Protein AF-A0A3D8LIV5-F1 (afdb_monomer)

InterPro domains:
  IPR001584 Integrase, catalytic core [PF13333] (3-56)
  IPR012337 Ribonuclease H-like superfamily [SSF53098] (2-62)
  IPR050900 Transposase IS3/IS150/IS904 [PTHR46889] (2-57)

Radius of gyration: 14.52 Å; Cα 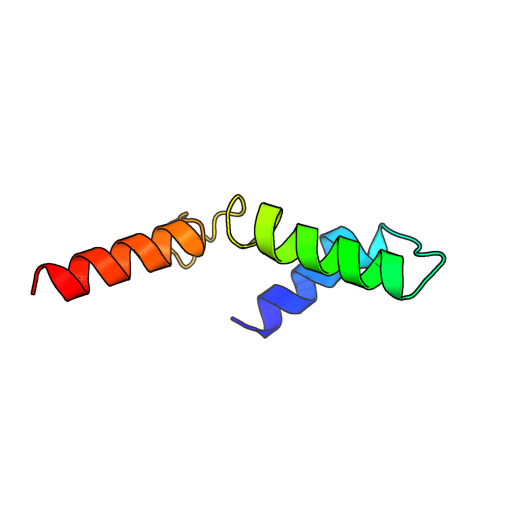contacts (8 Å, |Δi|>4): 39; chains: 1; bounding box: 39×20×36 Å

Foldseek 3Di:
DVVVVVVCCCVPPVVVDDDPDPVRVVVSSVCCVPPPQQQPAFDVVLVRDHNVVSVVVVVVVVVVD

Secondary structure (DSSP, 8-state):
-HHHHHHHHIIIIITT---SSHHHHHHHHHHIIIIIITTT--BGGGTTB-HHHHHHHHHHHHH--

Sequence (65 aa):
MAESFFKRLKTEMVYHHKFATIAEARLAVFEYIEIFYNRKRRHSALGFLTPCQYEDLLYNQAVAA

Organism: NCBI:txid1400979

Structure (mmCIF, N/CA/C/O backbone):
data_AF-A0A3D8LIV5-F1
#
_entry.id   AF-A0A3D8LIV5-F1
#
loop_
_atom_site.group_PDB
_atom_site.id
_atom_site.type_symbol
_atom_site.label_atom_id
_atom_site.label_alt_id
_atom_site.label_comp_id
_atom_site.label_asym_id
_atom_site.label_entity_id
_atom_site.label_seq_id
_atom_site.pdbx_PDB_ins_code
_atom_site.Cartn_x
_atom_site.Cartn_y
_atom_site.Cartn_z
_atom_site.occupancy
_atom_site.B_iso_or_equiv
_atom_site.auth_seq_id
_atom_site.auth_comp_id
_atom_site.auth_asym_id
_atom_site.auth_atom_id
_atom_site.pdbx_PDB_model_num
ATOM 1 N N . MET A 1 1 ? -4.441 11.392 4.966 1.00 59.41 1 MET A N 1
ATOM 2 C CA . MET A 1 1 ? -4.055 9.968 4.790 1.00 59.41 1 MET A CA 1
ATOM 3 C C . MET A 1 1 ? -3.572 9.638 3.375 1.00 59.41 1 MET A C 1
ATOM 5 O O . MET A 1 1 ? -2.651 8.844 3.251 1.00 59.41 1 MET A O 1
ATOM 9 N N . ALA A 1 2 ? -4.088 10.270 2.310 1.00 59.97 2 ALA A N 1
ATOM 10 C CA . ALA A 1 2 ? -3.587 10.030 0.946 1.00 59.97 2 ALA A CA 1
ATOM 11 C C . ALA A 1 2 ? -2.108 10.438 0.744 1.00 59.97 2 ALA A C 1
ATOM 13 O O . ALA A 1 2 ? -1.342 9.703 0.123 1.00 59.97 2 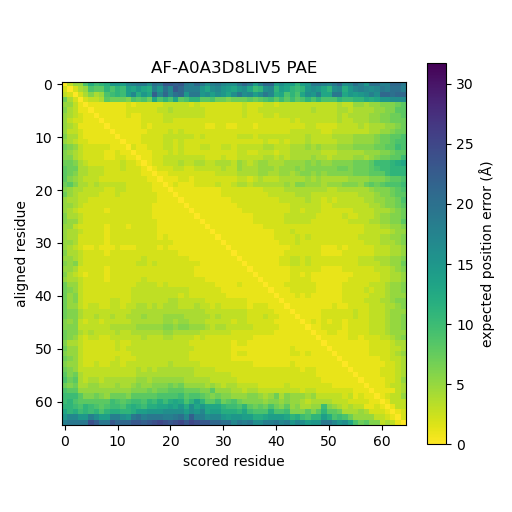ALA A O 1
ATOM 14 N N . GLU A 1 3 ? -1.669 11.557 1.334 1.00 59.06 3 GLU A N 1
ATOM 15 C CA . GLU A 1 3 ? -0.269 12.008 1.229 1.00 59.06 3 GLU A CA 1
ATOM 16 C C . GLU A 1 3 ? 0.736 11.008 1.827 1.00 59.06 3 GLU A C 1
ATOM 18 O O . GLU A 1 3 ? 1.835 10.835 1.293 1.00 59.06 3 GLU A O 1
ATOM 23 N N . SER A 1 4 ? 0.366 10.286 2.895 1.00 81.25 4 SER A N 1
ATOM 24 C CA . SER A 1 4 ? 1.241 9.268 3.485 1.00 81.25 4 SER A CA 1
ATOM 25 C C . SER A 1 4 ? 1.280 7.986 2.651 1.00 81.25 4 SER A C 1
ATOM 27 O O . SER A 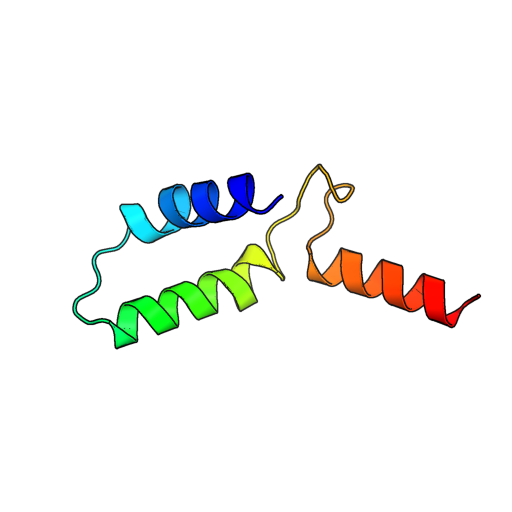1 4 ? 2.340 7.366 2.573 1.00 81.25 4 SER A O 1
ATOM 29 N N . PHE A 1 5 ? 0.187 7.614 1.977 1.00 89.50 5 PHE A N 1
ATOM 30 C CA . PHE A 1 5 ? 0.154 6.454 1.082 1.00 89.50 5 PHE A CA 1
ATOM 31 C C . PHE A 1 5 ? 1.118 6.615 -0.099 1.00 89.50 5 PHE A C 1
ATOM 33 O O . PHE A 1 5 ? 2.030 5.805 -0.255 1.00 89.50 5 PHE A O 1
ATOM 40 N N . PHE A 1 6 ? 0.977 7.680 -0.897 1.00 91.06 6 PHE A N 1
ATOM 41 C CA . PHE A 1 6 ? 1.790 7.845 -2.111 1.00 91.06 6 PHE A CA 1
ATOM 42 C C . PHE A 1 6 ? 3.276 8.012 -1.806 1.00 91.06 6 PHE A C 1
ATOM 44 O O . PHE A 1 6 ? 4.121 7.557 -2.579 1.00 91.06 6 PHE A O 1
ATOM 51 N N . LYS A 1 7 ? 3.614 8.638 -0.672 1.00 93.06 7 LYS A N 1
ATOM 52 C CA . LYS A 1 7 ? 4.995 8.677 -0.187 1.00 93.06 7 LYS A CA 1
ATOM 53 C C . LYS A 1 7 ? 5.525 7.258 0.023 1.00 93.06 7 LYS A C 1
ATOM 55 O O . LYS A 1 7 ? 6.579 6.936 -0.509 1.00 93.06 7 LYS A O 1
ATOM 60 N N . ARG A 1 8 ? 4.781 6.418 0.747 1.00 92.62 8 ARG A N 1
ATOM 61 C CA . ARG A 1 8 ? 5.171 5.043 1.094 1.00 92.62 8 ARG A CA 1
ATOM 62 C C . ARG A 1 8 ? 5.285 4.142 -0.127 1.00 92.62 8 ARG A C 1
ATOM 64 O O . ARG A 1 8 ? 6.312 3.494 -0.287 1.00 92.62 8 ARG A O 1
ATOM 71 N N . LEU A 1 9 ? 4.289 4.178 -1.012 1.00 94.81 9 LEU A N 1
ATOM 72 C CA . LEU A 1 9 ? 4.303 3.448 -2.281 1.00 94.81 9 LEU A CA 1
ATOM 73 C C . LEU A 1 9 ? 5.580 3.758 -3.072 1.00 94.81 9 LEU A C 1
ATOM 75 O O . LEU A 1 9 ? 6.267 2.851 -3.544 1.00 94.81 9 LEU A O 1
ATOM 79 N N . LYS A 1 10 ? 5.935 5.046 -3.168 1.00 93.75 10 LYS A N 1
ATOM 80 C CA . LYS A 1 10 ? 7.143 5.467 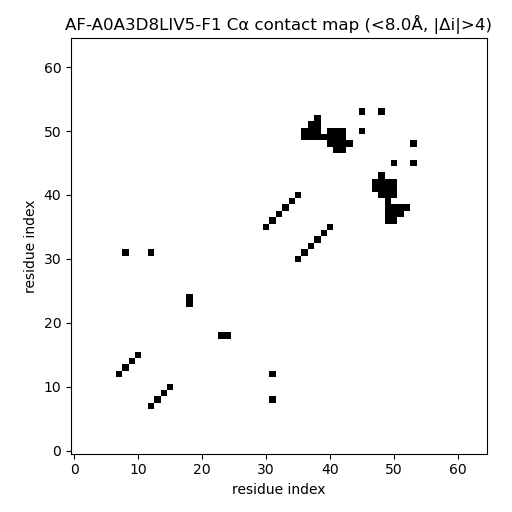-3.876 1.00 93.75 10 LYS A CA 1
ATOM 81 C C . LYS A 1 10 ? 8.419 4.985 -3.194 1.00 93.75 10 LYS A C 1
ATOM 83 O O . LYS A 1 10 ? 9.255 4.368 -3.843 1.00 93.75 10 LYS A O 1
ATOM 88 N N . THR A 1 11 ? 8.553 5.243 -1.894 1.00 94.75 11 THR A N 1
ATOM 89 C CA . THR A 1 11 ? 9.788 4.961 -1.151 1.00 94.75 11 THR A CA 1
ATOM 90 C C . THR A 1 11 ? 10.038 3.487 -0.891 1.00 94.75 11 THR A C 1
ATOM 92 O O . THR A 1 11 ? 11.164 3.140 -0.598 1.00 94.75 11 THR A O 1
ATOM 95 N N . GLU A 1 12 ? 9.019 2.634 -0.919 1.00 92.50 12 GLU A N 1
ATOM 96 C CA . GLU A 1 12 ? 9.168 1.222 -0.540 1.00 92.50 12 GLU A CA 1
ATOM 97 C C . GLU A 1 12 ? 9.073 0.274 -1.727 1.00 92.50 12 GLU A C 1
ATOM 99 O O . GLU A 1 12 ? 9.565 -0.843 -1.640 1.00 92.50 12 GLU A O 1
ATOM 104 N N . MET A 1 13 ? 8.462 0.714 -2.829 1.00 93.69 13 MET A N 1
ATOM 105 C CA . MET A 1 13 ? 8.298 -0.108 -4.021 1.00 93.69 13 MET A CA 1
ATOM 106 C C . MET A 1 13 ? 8.818 0.611 -5.264 1.00 93.69 13 MET A C 1
ATOM 108 O O . MET A 1 13 ? 9.777 0.147 -5.871 1.00 93.69 13 MET A O 1
ATOM 112 N N . VAL A 1 14 ? 8.245 1.759 -5.642 1.00 92.69 14 VAL A N 1
ATOM 113 C CA . VAL A 1 14 ? 8.538 2.370 -6.958 1.00 92.69 14 VAL A CA 1
ATOM 114 C C . VAL A 1 14 ? 10.021 2.699 -7.132 1.00 92.69 14 VAL A C 1
ATOM 116 O O . VAL A 1 14 ? 10.573 2.447 -8.193 1.00 92.69 14 VAL A O 1
ATOM 119 N N . TYR A 1 15 ? 10.692 3.232 -6.111 1.00 94.56 15 TYR A N 1
ATOM 120 C CA . TYR A 1 15 ? 12.115 3.582 -6.213 1.00 94.56 15 TYR A CA 1
ATOM 121 C C . TYR A 1 15 ? 13.060 2.377 -6.120 1.00 94.56 15 TYR A C 1
ATOM 123 O O . TYR A 1 15 ? 14.230 2.497 -6.476 1.00 94.56 15 TYR A O 1
ATOM 131 N N . HIS A 1 16 ? 12.565 1.223 -5.671 1.00 91.81 16 HIS A N 1
ATOM 132 C CA . HIS A 1 16 ? 13.348 -0.006 -5.532 1.00 91.81 16 HIS A CA 1
ATOM 133 C C . HIS A 1 16 ? 13.135 -0.995 -6.682 1.00 91.81 16 HIS A C 1
ATOM 135 O O . HIS A 1 16 ? 13.863 -1.980 -6.779 1.00 91.81 16 HIS A O 1
ATOM 141 N N . HIS A 1 17 ? 12.180 -0.724 -7.572 1.00 91.75 17 HIS A N 1
ATOM 142 C CA . HIS A 1 17 ? 11.849 -1.580 -8.703 1.00 91.75 17 HIS A CA 1
ATOM 143 C C . HIS A 1 17 ? 12.067 -0.859 -10.034 1.00 91.75 17 HIS A C 1
ATOM 145 O O . HIS A 1 17 ? 11.747 0.316 -10.196 1.00 91.75 17 HIS A O 1
ATOM 151 N N . LYS A 1 18 ? 12.589 -1.594 -11.018 1.00 94.56 18 LYS A N 1
ATOM 152 C CA . LYS A 1 18 ? 12.604 -1.181 -12.423 1.00 94.56 18 LYS A CA 1
ATOM 153 C C . LYS A 1 18 ? 11.641 -2.082 -13.177 1.00 94.56 18 LYS A C 1
ATOM 155 O O . LYS A 1 18 ? 11.859 -3.285 -13.210 1.00 94.56 18 LYS A O 1
ATOM 160 N N . PHE A 1 19 ? 10.611 -1.493 -13.769 1.00 96.06 19 PHE A N 1
ATOM 161 C CA . PHE A 1 19 ? 9.620 -2.225 -14.553 1.00 96.06 19 PHE A CA 1
ATOM 162 C C . PHE A 1 19 ? 9.988 -2.167 -16.031 1.00 96.06 19 PHE A C 1
ATOM 164 O O . PHE A 1 19 ? 10.277 -1.089 -16.555 1.00 96.06 19 PHE A O 1
ATOM 171 N N . ALA A 1 20 ? 9.958 -3.310 -16.708 1.00 96.88 20 ALA A N 1
ATOM 172 C CA . ALA A 1 20 ? 10.189 -3.386 -18.146 1.00 96.88 20 ALA A CA 1
ATOM 173 C C . ALA A 1 20 ? 8.953 -2.935 -18.937 1.00 96.88 20 ALA A C 1
ATOM 175 O O . A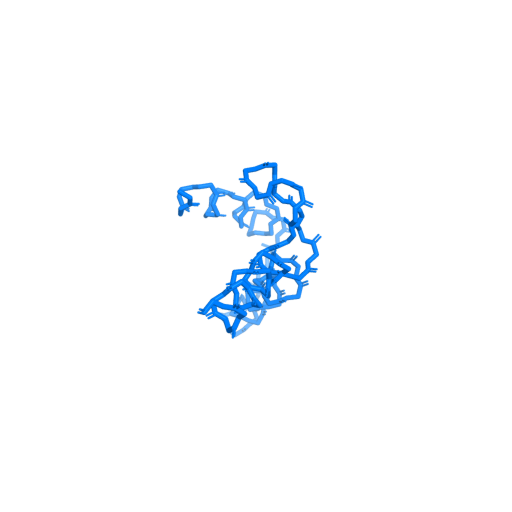LA A 1 20 ? 9.074 -2.428 -20.051 1.00 96.88 20 ALA A O 1
ATOM 176 N N . THR A 1 21 ? 7.756 -3.103 -18.362 1.00 98.25 21 THR A N 1
ATOM 177 C CA . THR A 1 21 ? 6.488 -2.742 -19.006 1.0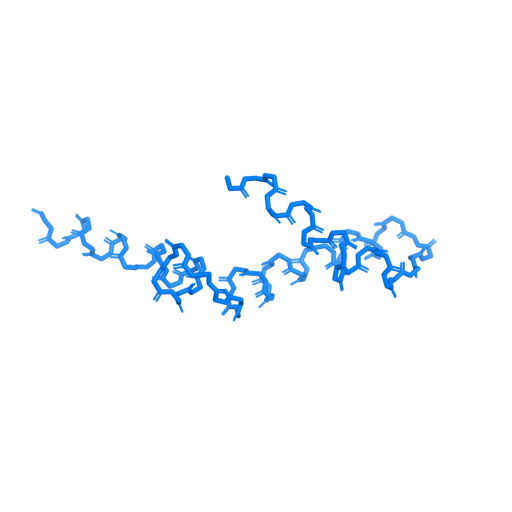0 98.25 21 THR A CA 1
ATOM 178 C C . THR A 1 21 ? 5.514 -2.069 -18.041 1.00 98.25 21 THR A C 1
ATOM 180 O O . THR A 1 21 ? 5.573 -2.246 -16.824 1.00 98.25 21 THR A O 1
ATOM 183 N N . ILE A 1 22 ? 4.543 -1.333 -18.591 1.00 97.50 22 ILE A N 1
ATOM 184 C CA . ILE A 1 22 ? 3.441 -0.761 -17.801 1.00 97.50 22 ILE A CA 1
ATOM 185 C C . ILE A 1 22 ? 2.582 -1.871 -17.177 1.00 97.50 22 ILE A C 1
ATOM 187 O O . ILE A 1 22 ? 2.088 -1.705 -16.066 1.00 97.50 22 ILE A O 1
ATOM 191 N N . ALA A 1 23 ? 2.399 -3.001 -17.869 1.00 98.25 23 ALA A N 1
ATOM 192 C CA . ALA A 1 23 ? 1.624 -4.128 -17.349 1.00 98.25 23 ALA A CA 1
ATOM 193 C C . ALA A 1 23 ? 2.244 -4.693 -16.061 1.00 98.25 23 ALA A C 1
ATOM 195 O O . ALA A 1 23 ? 1.538 -4.895 -15.076 1.00 98.25 23 ALA A O 1
ATOM 196 N N . GLU A 1 24 ? 3.567 -4.853 -16.046 1.00 97.69 24 GLU A N 1
ATOM 197 C CA . GLU A 1 24 ? 4.323 -5.272 -14.865 1.00 97.69 24 GLU A CA 1
ATOM 198 C C . GLU A 1 24 ? 4.188 -4.260 -13.718 1.00 97.69 24 GLU A C 1
ATOM 200 O O . GLU A 1 24 ? 3.857 -4.636 -12.595 1.00 97.69 24 GLU A O 1
ATOM 205 N N . ALA A 1 25 ? 4.347 -2.963 -14.009 1.00 97.00 25 ALA A N 1
ATOM 206 C CA . ALA A 1 25 ? 4.175 -1.911 -13.009 1.00 97.00 25 ALA A CA 1
ATOM 207 C C . ALA A 1 25 ? 2.762 -1.920 -12.398 1.00 97.00 25 ALA A C 1
ATOM 209 O O . ALA A 1 25 ? 2.605 -1.765 -11.188 1.00 97.00 25 ALA A O 1
ATOM 210 N N . ARG A 1 26 ? 1.723 -2.131 -13.218 1.00 97.69 26 ARG A N 1
ATOM 211 C CA . ARG A 1 26 ? 0.330 -2.223 -12.753 1.00 97.69 26 ARG A CA 1
ATOM 212 C C . ARG A 1 26 ? 0.119 -3.419 -11.831 1.00 97.69 26 ARG A C 1
ATOM 214 O O . ARG A 1 26 ? -0.544 -3.257 -10.810 1.00 97.69 26 ARG A O 1
ATOM 221 N N . LEU A 1 27 ? 0.679 -4.580 -12.172 1.00 97.69 27 LEU A N 1
ATOM 222 C CA . LEU A 1 27 ? 0.582 -5.775 -11.335 1.00 97.69 27 LEU A CA 1
ATOM 223 C C . LEU A 1 27 ? 1.285 -5.566 -9.989 1.00 97.69 27 LEU A C 1
ATOM 225 O O . LEU A 1 27 ? 0.681 -5.811 -8.950 1.00 97.69 27 LEU A O 1
ATOM 229 N N . ALA A 1 28 ? 2.502 -5.020 -9.998 1.00 96.88 28 ALA A N 1
ATOM 230 C CA . ALA A 1 28 ? 3.250 -4.747 -8.773 1.00 96.88 28 ALA A CA 1
ATOM 231 C C . ALA A 1 28 ? 2.526 -3.742 -7.859 1.00 96.88 28 ALA A C 1
ATOM 233 O O . ALA A 1 28 ? 2.430 -3.952 -6.651 1.00 96.88 28 ALA A O 1
ATOM 234 N N . VAL A 1 29 ? 1.959 -2.670 -8.429 1.00 96.94 29 VAL A N 1
ATOM 235 C CA . VAL A 1 29 ? 1.136 -1.709 -7.674 1.00 96.94 29 VAL A CA 1
ATOM 236 C C . VAL A 1 29 ? -0.096 -2.394 -7.081 1.00 96.94 29 VAL A C 1
ATOM 238 O O . VAL A 1 29 ? -0.411 -2.158 -5.915 1.00 96.94 29 VAL A O 1
ATOM 241 N N . PHE A 1 30 ? -0.778 -3.242 -7.854 1.00 97.44 30 PHE A N 1
ATOM 242 C CA . PHE A 1 30 ? -1.941 -3.989 -7.380 1.00 97.44 30 PHE A CA 1
ATOM 243 C C . PHE A 1 30 ? -1.581 -4.911 -6.209 1.00 97.44 30 PHE A C 1
ATOM 245 O O . PHE A 1 30 ? -2.213 -4.830 -5.159 1.00 97.44 30 PHE A O 1
ATOM 252 N N . GLU A 1 31 ? -0.531 -5.723 -6.339 1.00 97.00 31 GLU A N 1
ATOM 253 C CA . GLU A 1 31 ? -0.069 -6.606 -5.263 1.00 97.00 31 GLU A CA 1
ATOM 254 C C . GLU A 1 31 ? 0.355 -5.823 -4.018 1.00 97.00 31 GLU A C 1
ATOM 256 O O . GLU A 1 31 ? 0.003 -6.199 -2.896 1.00 97.00 31 GLU A O 1
ATOM 261 N N . TYR A 1 32 ? 1.064 -4.705 -4.193 1.00 96.81 32 TYR A N 1
ATOM 262 C CA . TYR A 1 32 ? 1.455 -3.855 -3.075 1.00 96.81 32 TYR A CA 1
ATOM 263 C C . TYR A 1 32 ? 0.239 -3.322 -2.320 1.00 96.81 32 TYR A C 1
ATOM 265 O O . TYR A 1 32 ? 0.245 -3.330 -1.092 1.00 96.81 32 TYR A O 1
ATOM 273 N N . ILE A 1 33 ? -0.805 -2.875 -3.020 1.00 96.38 33 ILE A N 1
ATOM 274 C CA . ILE A 1 33 ? -2.022 -2.360 -2.383 1.00 96.38 33 ILE A CA 1
ATOM 275 C C . ILE A 1 33 ? -2.783 -3.499 -1.701 1.00 96.38 33 ILE A C 1
ATOM 277 O O . ILE A 1 33 ? -2.996 -3.463 -0.489 1.00 96.38 33 ILE A O 1
ATOM 281 N N . GLU A 1 34 ? -3.138 -4.535 -2.455 1.00 96.69 34 GLU A N 1
ATOM 282 C CA . GLU A 1 34 ? -4.075 -5.564 -2.010 1.00 96.69 34 GLU A CA 1
ATOM 283 C C . GLU A 1 34 ? -3.471 -6.535 -1.001 1.00 96.69 34 GLU A C 1
ATOM 285 O O . GLU A 1 34 ? -4.131 -6.960 -0.052 1.00 96.69 34 GLU A O 1
ATOM 290 N N . ILE A 1 35 ? -2.218 -6.932 -1.193 1.00 96.38 35 ILE A N 1
ATOM 291 C CA . ILE A 1 35 ? -1.607 -7.992 -0.387 1.00 96.38 35 ILE A CA 1
ATOM 292 C C . ILE A 1 35 ? -0.800 -7.384 0.754 1.00 96.38 35 ILE A C 1
ATOM 294 O O . ILE A 1 35 ? -0.842 -7.894 1.875 1.00 96.38 35 ILE A O 1
ATOM 298 N N . PHE A 1 36 ? -0.058 -6.306 0.500 1.00 95.56 36 PHE A N 1
ATOM 299 C CA . PHE A 1 36 ? 0.819 -5.726 1.512 1.00 95.56 36 PHE A CA 1
ATOM 300 C C . PHE A 1 36 ? 0.156 -4.588 2.292 1.00 95.56 36 PHE A C 1
ATOM 302 O O . PHE A 1 36 ? 0.023 -4.684 3.513 1.00 95.56 36 PHE A O 1
ATOM 309 N N . TYR A 1 37 ? -0.274 -3.522 1.624 1.00 95.31 37 TYR A N 1
ATOM 310 C CA . TYR A 1 37 ? -0.768 -2.318 2.284 1.00 95.31 37 TYR A CA 1
ATOM 311 C C . TYR A 1 37 ? -2.075 -2.583 3.039 1.00 95.31 37 TYR A C 1
ATOM 313 O O . TYR A 1 37 ? -2.131 -2.354 4.243 1.00 95.31 37 TYR A O 1
ATOM 321 N N . ASN A 1 38 ? -3.086 -3.138 2.369 1.00 95.88 38 ASN A N 1
ATOM 322 C CA . ASN A 1 38 ? -4.417 -3.329 2.949 1.00 95.88 38 ASN A CA 1
ATOM 323 C C . ASN A 1 38 ? -4.467 -4.460 3.989 1.00 95.88 38 ASN A C 1
ATOM 325 O O . ASN A 1 38 ? -5.180 -4.347 4.984 1.00 95.88 38 ASN A O 1
ATOM 329 N N . ARG A 1 39 ? -3.689 -5.537 3.792 1.00 96.56 39 ARG A N 1
ATOM 330 C CA . ARG A 1 39 ? -3.801 -6.772 4.596 1.00 96.56 39 ARG A CA 1
ATOM 331 C C . ARG A 1 39 ? -2.658 -7.034 5.576 1.00 96.56 39 ARG A C 1
ATOM 333 O O . ARG A 1 39 ? -2.827 -7.848 6.478 1.00 96.56 39 ARG A O 1
ATOM 340 N N . LYS A 1 40 ? -1.486 -6.408 5.412 1.00 96.31 40 LYS A N 1
ATOM 341 C CA . LYS A 1 40 ? -0.294 -6.715 6.236 1.00 96.31 40 LYS A CA 1
ATOM 342 C C . LYS A 1 40 ? 0.284 -5.503 6.952 1.00 96.31 40 LYS A C 1
ATOM 344 O O . LYS A 1 40 ? 0.806 -5.637 8.061 1.00 96.31 40 LYS A O 1
ATOM 349 N N . ARG A 1 41 ? 0.227 -4.314 6.353 1.00 94.50 41 ARG A N 1
ATOM 350 C CA . ARG A 1 41 ? 0.772 -3.106 6.969 1.00 94.50 41 ARG A CA 1
ATOM 351 C C . ARG A 1 41 ? -0.126 -2.626 8.103 1.00 94.50 41 ARG A C 1
ATOM 353 O O . ARG A 1 41 ? -1.282 -2.284 7.900 1.00 94.50 41 ARG A O 1
ATOM 360 N N . ARG A 1 42 ? 0.464 -2.497 9.288 1.00 94.75 42 ARG A N 1
ATOM 361 C CA . ARG A 1 42 ? -0.176 -1.876 10.450 1.00 94.75 42 ARG A CA 1
ATOM 362 C C . ARG A 1 42 ? 0.054 -0.371 10.461 1.00 94.75 42 ARG A C 1
ATOM 364 O O . ARG A 1 42 ? 1.164 0.093 10.192 1.00 94.75 42 ARG A O 1
ATOM 371 N N . HIS A 1 43 ? -0.980 0.383 10.815 1.00 92.50 43 HIS A N 1
ATOM 372 C CA . HIS A 1 43 ? -0.940 1.840 10.885 1.00 92.50 43 HIS A CA 1
ATOM 373 C C . HIS A 1 43 ? -1.139 2.309 12.323 1.00 92.50 43 HIS A C 1
ATOM 375 O O . HIS A 1 43 ? -2.152 1.998 12.942 1.00 92.50 43 HIS A O 1
ATOM 381 N N . SER A 1 44 ? -0.208 3.108 12.854 1.00 91.38 44 SER A N 1
ATOM 382 C CA . SER A 1 44 ? -0.334 3.675 14.207 1.00 91.38 44 SER A CA 1
ATOM 383 C C . SER A 1 44 ? -1.602 4.520 14.367 1.00 91.38 44 SER A C 1
ATOM 385 O O . SER A 1 44 ? -2.252 4.456 15.403 1.00 91.38 44 SER A O 1
ATOM 387 N N . ALA A 1 45 ? -2.004 5.235 13.312 1.00 90.00 45 ALA A N 1
ATOM 388 C CA . ALA A 1 45 ? -3.252 5.999 13.277 1.00 90.00 45 ALA A CA 1
ATOM 389 C C . ALA A 1 45 ? -4.522 5.127 13.357 1.00 90.00 45 ALA A C 1
ATOM 391 O O . ALA A 1 45 ? -5.572 5.637 13.723 1.00 90.00 45 ALA A O 1
ATOM 392 N N . LEU A 1 46 ? -4.427 3.832 13.035 1.00 92.12 46 LEU A N 1
ATOM 393 C CA . LEU A 1 46 ? -5.522 2.859 13.128 1.00 92.12 46 LEU A CA 1
ATOM 394 C C . LEU A 1 46 ? -5.386 1.973 14.378 1.00 92.12 46 LEU A C 1
ATOM 396 O O . LEU A 1 46 ? -5.836 0.833 14.380 1.00 92.12 46 LEU A O 1
ATOM 400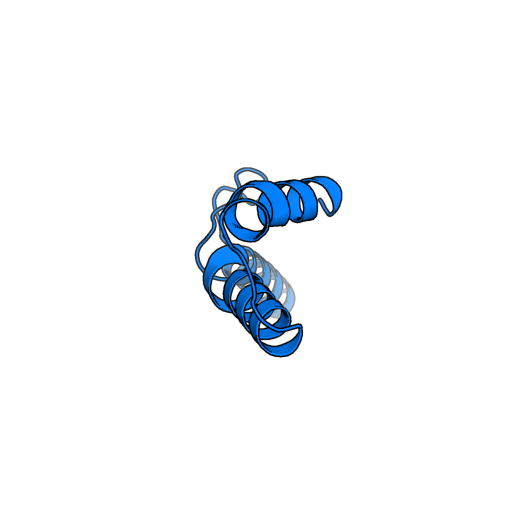 N N . GLY A 1 47 ? -4.679 2.433 15.417 1.00 94.38 47 GLY A N 1
ATOM 401 C CA . GLY A 1 47 ? -4.440 1.623 16.617 1.00 94.38 47 GLY A CA 1
ATOM 402 C C . GLY A 1 47 ? -3.572 0.389 16.350 1.00 94.38 47 GLY A C 1
ATOM 403 O O . GLY A 1 47 ? -3.757 -0.646 16.978 1.00 94.38 47 GLY A O 1
ATOM 404 N N . PHE A 1 48 ? -2.636 0.488 15.400 1.00 94.69 48 PHE A N 1
ATOM 405 C CA . PHE A 1 48 ? -1.815 -0.626 14.911 1.00 94.69 48 PHE A CA 1
ATOM 406 C C . PHE A 1 48 ? -2.609 -1.756 14.236 1.00 94.69 48 PHE A C 1
ATOM 408 O O . PHE A 1 48 ? -2.104 -2.872 14.120 1.00 94.69 48 PHE A O 1
ATOM 415 N N . LEU A 1 49 ? -3.800 -1.465 13.714 1.00 95.88 49 LEU A N 1
ATOM 416 C CA . LEU A 1 49 ? -4.527 -2.361 12.817 1.00 95.88 49 LEU A CA 1
ATOM 417 C C . LEU A 1 49 ? -4.100 -2.158 11.359 1.00 95.88 49 LEU A C 1
ATOM 419 O O . LEU A 1 49 ? -3.531 -1.124 10.981 1.00 95.88 49 LEU A O 1
ATOM 423 N N . THR A 1 50 ? -4.353 -3.177 10.544 1.00 96.69 50 THR A N 1
ATOM 424 C CA . THR A 1 50 ? -4.314 -3.056 9.079 1.00 96.69 50 THR A CA 1
ATOM 425 C C . THR A 1 50 ? -5.579 -2.360 8.566 1.00 96.69 50 THR A C 1
ATOM 427 O O . THR A 1 50 ? -6.588 -2.365 9.275 1.00 96.69 50 THR A O 1
ATOM 430 N N . PRO A 1 51 ? -5.562 -1.770 7.355 1.00 95.69 51 PRO A N 1
ATOM 431 C CA . PRO A 1 51 ? -6.759 -1.179 6.763 1.00 95.69 51 PRO A CA 1
ATOM 432 C C . PRO A 1 51 ? -7.949 -2.146 6.719 1.00 95.69 51 PRO A C 1
ATOM 434 O O . PRO A 1 51 ? -9.012 -1.787 7.212 1.00 95.69 51 PRO A O 1
ATOM 437 N N . CYS A 1 52 ? -7.757 -3.393 6.263 1.00 96.94 52 CYS A N 1
ATOM 438 C CA . CYS A 1 52 ? -8.839 -4.386 6.246 1.00 96.94 52 CYS A CA 1
ATOM 439 C C . CYS A 1 52 ? -9.368 -4.699 7.652 1.00 96.94 52 CYS A C 1
ATOM 441 O O . CYS A 1 52 ? -10.571 -4.704 7.863 1.00 96.94 52 CYS A O 1
ATOM 443 N N . GLN A 1 53 ? -8.489 -4.898 8.641 1.00 97.31 53 GLN A N 1
ATOM 444 C CA . GLN A 1 53 ? -8.936 -5.153 10.019 1.00 97.31 53 GLN A CA 1
ATOM 445 C C . GLN A 1 53 ? -9.711 -3.975 10.613 1.00 97.31 53 GLN A C 1
ATOM 447 O O . GLN A 1 53 ? -10.617 -4.166 11.420 1.00 97.31 53 GLN A O 1
ATOM 452 N N . TYR A 1 54 ? -9.320 -2.753 10.259 1.00 96.31 54 TYR A N 1
ATOM 453 C CA . TYR A 1 54 ? -10.015 -1.557 10.703 1.00 96.31 54 TYR A CA 1
ATOM 454 C C . TYR A 1 54 ? -11.396 -1.440 10.045 1.00 96.31 54 TYR A C 1
ATOM 456 O O . TYR A 1 54 ? -12.368 -1.153 10.736 1.00 96.31 54 TYR A O 1
ATOM 464 N N . GLU A 1 55 ? -11.505 -1.724 8.745 1.00 95.31 55 GLU A N 1
ATOM 465 C CA . GLU A 1 55 ? -12.789 -1.800 8.037 1.00 95.31 55 GLU A CA 1
ATOM 466 C C . GLU A 1 55 ? -13.706 -2.883 8.622 1.00 95.31 55 GLU A C 1
ATOM 468 O O . GLU A 1 55 ? -14.869 -2.596 8.902 1.00 95.31 55 GLU A O 1
ATOM 473 N N . ASP A 1 56 ? -13.183 -4.081 8.901 1.00 96.62 5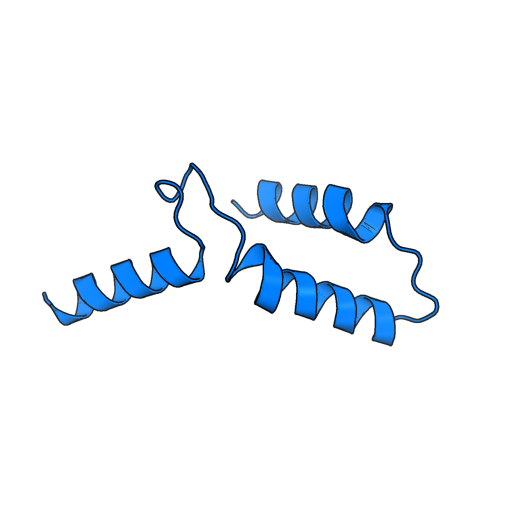6 ASP A N 1
ATOM 474 C CA . ASP A 1 56 ? -13.938 -5.168 9.538 1.00 96.62 56 ASP A CA 1
ATOM 475 C C . ASP A 1 56 ? -14.468 -4.752 10.919 1.00 96.62 56 ASP A C 1
ATOM 477 O O . ASP A 1 56 ? -15.617 -5.030 11.269 1.00 96.62 56 ASP A O 1
ATOM 481 N N . LEU A 1 57 ? -13.648 -4.057 11.716 1.00 95.94 57 LEU A N 1
ATOM 482 C CA . LEU A 1 57 ? -14.061 -3.538 13.020 1.00 95.94 57 LEU A CA 1
ATOM 483 C C . LEU A 1 57 ? -15.209 -2.529 12.882 1.00 95.94 57 LEU A C 1
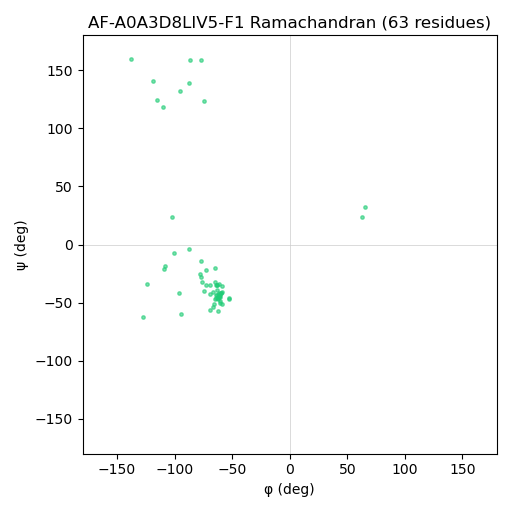ATOM 485 O O . LEU A 1 57 ? -16.190 -2.628 13.618 1.00 95.94 57 LEU A O 1
ATOM 489 N N . LEU A 1 58 ? -15.098 -1.585 11.943 1.00 95.12 58 LEU A N 1
ATOM 490 C CA . LEU A 1 58 ? -16.138 -0.587 11.682 1.00 95.12 58 LEU A CA 1
ATOM 491 C C . LEU A 1 58 ? -17.436 -1.233 11.195 1.00 95.12 58 LEU A C 1
ATOM 493 O O . LEU A 1 58 ? -18.515 -0.871 11.661 1.00 95.12 58 LEU A O 1
ATOM 497 N N . TYR A 1 59 ? -17.339 -2.207 10.290 1.00 94.44 59 TYR A N 1
ATOM 498 C CA . TYR A 1 59 ? -18.492 -2.942 9.786 1.00 94.44 59 TYR A CA 1
ATOM 499 C C . TYR A 1 59 ? -19.215 -3.684 10.915 1.00 94.44 59 TYR A C 1
ATOM 501 O O . TYR A 1 59 ? -20.424 -3.536 11.079 1.00 94.44 59 TYR A O 1
ATOM 509 N N . ASN A 1 60 ? -18.476 -4.414 11.753 1.00 93.31 60 ASN A N 1
ATOM 510 C CA . ASN A 1 60 ? -19.055 -5.152 12.876 1.00 93.31 60 ASN A CA 1
ATOM 511 C C . ASN A 1 60 ? -19.713 -4.230 13.912 1.00 93.31 60 ASN A C 1
ATOM 513 O O . ASN A 1 60 ? -20.738 -4.591 14.484 1.00 93.31 60 ASN A O 1
ATOM 517 N N . GLN A 1 61 ? -19.160 -3.035 14.140 1.00 90.44 61 GLN A N 1
ATOM 518 C CA . GLN A 1 61 ? -19.786 -2.023 14.997 1.00 90.44 61 GLN A CA 1
ATOM 519 C C . GLN A 1 61 ? -21.090 -1.489 14.398 1.00 90.44 61 GLN A C 1
ATOM 521 O O . GLN A 1 61 ? -22.060 -1.318 15.128 1.00 90.44 61 GLN A O 1
ATOM 526 N N . ALA A 1 62 ? -21.124 -1.252 13.085 1.00 89.12 62 ALA A N 1
ATOM 527 C CA . ALA A 1 62 ? -22.310 -0.754 12.396 1.00 89.12 62 ALA A CA 1
ATOM 528 C C . ALA A 1 62 ? -23.449 -1.786 12.338 1.00 89.12 62 ALA A C 1
ATOM 530 O O . ALA A 1 62 ? -24.608 -1.402 12.405 1.00 89.12 62 ALA A O 1
ATOM 531 N N . VAL A 1 63 ? -23.135 -3.081 12.220 1.00 86.56 63 VAL A N 1
ATOM 532 C CA . VAL A 1 63 ? -24.142 -4.162 12.198 1.00 86.56 63 VAL A CA 1
ATOM 533 C C . VAL A 1 63 ? -24.678 -4.494 13.597 1.00 86.56 63 VAL A C 1
ATOM 535 O O . VAL A 1 63 ? -25.785 -5.009 13.725 1.00 86.56 63 VAL A O 1
ATOM 538 N N . ALA A 1 64 ? -23.901 -4.223 14.648 1.00 73.38 64 ALA A N 1
ATOM 539 C CA . ALA A 1 64 ? -24.288 -4.486 16.034 1.00 73.38 64 ALA A CA 1
ATOM 540 C C . ALA A 1 64 ? -25.080 -3.341 16.704 1.00 73.38 64 ALA A C 1
ATOM 542 O O . ALA A 1 64 ? -25.483 -3.499 17.859 1.00 73.38 64 ALA A O 1
ATOM 543 N N . ALA A 1 65 ? -25.263 -2.209 16.018 1.00 61.94 65 ALA A N 1
ATOM 544 C CA . ALA A 1 65 ? -26.008 -1.032 16.477 1.00 61.94 65 ALA A CA 1
ATOM 545 C C . ALA A 1 65 ? -27.430 -1.007 15.899 1.00 61.94 65 ALA A C 1
ATOM 547 O O . ALA A 1 65 ? -28.340 -0.561 16.634 1.00 61.94 65 ALA A O 1
#

Solvent-accessible surface area (backbone atoms only — not comparable to full-atom values): 3776 Å² total; per-residue (Å²): 113,68,72,60,48,58,51,47,51,37,74,71,42,56,77,77,54,87,66,94,44,71,70,55,46,52,50,53,52,48,46,44,44,63,57,40,46,32,64,62,40,59,33,74,93,57,78,56,30,21,55,51,59,47,50,53,51,51,50,54,53,63,74,75,106

pLDDT: mean 92.11, std 9.09, range [59.06, 98.25]

Mean predicted aligned error: 4.06 Å